Protein AF-A0A8S9RKY0-F1 (afdb_monomer)

Radius of gyration: 22.98 Å; Cα contacts (8 Å, |Δi|>4): 59; chains: 1; bounding box: 66×40×52 Å

Foldseek 3Di:
DDDPDPDVVVCVPDPDHDPVPDDDPVNDDDDPDDDPAAEAECQCVVVVNPVSVVVRVVSVVVRCVPPVDHHYDPPPDDPCPVVVVVVVVVVLVPDDPVSVCVPDADPVNPDPPPPPPPDDDD

pLDDT: mean 83.32, std 18.58, range [33.06, 98.31]

Structure (mmCIF, N/CA/C/O backbone):
data_AF-A0A8S9RKY0-F1
#
_entry.id   AF-A0A8S9RKY0-F1
#
loop_
_atom_site.group_PDB
_atom_site.id
_atom_site.type_symbol
_atom_site.label_atom_id
_atom_site.label_alt_id
_atom_site.label_comp_id
_atom_site.label_asym_id
_atom_site.label_entity_id
_atom_site.label_seq_id
_atom_site.pdbx_PDB_ins_code
_atom_site.Cartn_x
_atom_site.Cartn_y
_atom_site.Cartn_z
_atom_site.occupancy
_atom_site.B_iso_or_equiv
_atom_site.auth_seq_id
_atom_site.auth_comp_id
_atom_site.auth_asym_id
_atom_site.auth_atom_id
_atom_site.pdbx_PDB_model_num
ATOM 1 N N . MET A 1 1 ? -4.054 10.934 31.282 1.00 38.16 1 MET A N 1
ATOM 2 C CA . MET A 1 1 ? -5.317 10.442 30.690 1.00 38.16 1 MET A CA 1
ATOM 3 C C . MET A 1 1 ? -5.382 8.950 30.966 1.00 38.16 1 MET A C 1
ATOM 5 O O . MET A 1 1 ? -4.539 8.225 30.457 1.00 38.16 1 MET A O 1
ATOM 9 N N . ASN A 1 2 ? -6.265 8.522 31.873 1.00 36.62 2 ASN A N 1
ATOM 10 C CA . ASN A 1 2 ? -6.356 7.123 32.295 1.00 36.62 2 ASN A CA 1
ATOM 11 C C . ASN A 1 2 ? -7.142 6.303 31.266 1.00 36.62 2 ASN A C 1
ATOM 13 O O . ASN A 1 2 ? -8.142 6.752 30.719 1.00 36.62 2 ASN A O 1
ATOM 17 N N . SER A 1 3 ? -6.636 5.103 30.994 1.00 46.19 3 SER A N 1
ATOM 18 C CA . SER A 1 3 ? -6.949 4.253 29.840 1.00 46.19 3 SER A CA 1
ATOM 19 C C . SER A 1 3 ? -8.303 3.515 29.904 1.00 46.19 3 SER A C 1
ATOM 21 O O . SER A 1 3 ? -8.492 2.556 29.155 1.00 46.19 3 SER A O 1
ATOM 23 N N . SER A 1 4 ? -9.236 3.886 30.787 1.00 58.19 4 SER A N 1
ATOM 24 C CA . SER A 1 4 ? -10.397 3.039 31.114 1.00 58.19 4 SER A CA 1
ATOM 25 C C . SER A 1 4 ? -11.748 3.431 30.503 1.00 58.19 4 SER A C 1
ATOM 27 O O . SER A 1 4 ? -12.661 2.612 30.562 1.00 58.19 4 SER A O 1
ATOM 29 N N . ASP A 1 5 ? -11.917 4.597 29.871 1.00 56.88 5 ASP A N 1
ATOM 30 C CA . ASP A 1 5 ? -13.280 5.167 29.778 1.00 56.88 5 ASP A CA 1
ATOM 31 C C . ASP A 1 5 ? -13.870 5.308 28.361 1.00 56.88 5 ASP A C 1
ATOM 33 O O . ASP A 1 5 ? -14.932 5.906 28.192 1.00 56.88 5 ASP A O 1
ATOM 37 N N . VAL A 1 6 ? -13.261 4.727 27.317 1.00 61.19 6 VAL A N 1
ATOM 38 C CA . VAL A 1 6 ? -13.905 4.715 25.985 1.00 61.19 6 VAL A CA 1
ATOM 39 C C . VAL A 1 6 ? -14.944 3.593 25.913 1.00 61.19 6 VAL A C 1
ATOM 41 O O . VAL A 1 6 ? -14.667 2.434 25.575 1.00 61.19 6 VAL A O 1
ATOM 44 N N . ASN A 1 7 ? -16.183 3.940 26.250 1.00 69.38 7 ASN A N 1
ATOM 45 C CA . ASN A 1 7 ? -17.330 3.054 26.126 1.00 69.38 7 ASN A CA 1
ATOM 46 C C . ASN A 1 7 ? -17.887 3.083 24.690 1.00 69.38 7 ASN A C 1
ATOM 48 O O . ASN A 1 7 ? -18.778 3.858 24.358 1.00 69.38 7 ASN A O 1
ATOM 52 N N . PHE A 1 8 ? -17.365 2.197 23.839 1.00 66.69 8 PHE A N 1
ATOM 53 C CA . PHE A 1 8 ? -17.820 2.031 22.452 1.00 66.69 8 PHE A CA 1
ATOM 54 C C . PHE A 1 8 ? -19.326 1.763 22.312 1.00 66.69 8 PHE A C 1
ATOM 56 O O . PHE A 1 8 ? -19.922 2.211 21.337 1.00 66.69 8 PHE A O 1
ATOM 63 N N . SER A 1 9 ? -19.952 1.082 23.277 1.00 71.75 9 SER A N 1
ATOM 64 C CA . SER A 1 9 ? -21.397 0.827 23.249 1.00 71.75 9 SER A CA 1
ATOM 65 C C . SER A 1 9 ? -22.204 2.112 23.442 1.00 71.75 9 SER A C 1
ATOM 67 O O . SER A 1 9 ? -23.249 2.271 22.820 1.00 71.75 9 SER A O 1
ATOM 69 N N . LEU A 1 10 ? -21.706 3.048 24.262 1.00 71.88 10 LEU A N 1
ATOM 70 C CA . LEU A 1 10 ? -22.303 4.378 24.405 1.00 71.88 10 LEU A CA 1
ATOM 71 C C . LEU A 1 10 ? -22.094 5.238 23.158 1.00 71.88 10 LEU A C 1
ATOM 73 O O . LEU A 1 10 ? -22.986 6.008 22.826 1.00 71.88 10 LEU A O 1
ATOM 77 N N . LEU A 1 11 ? -20.955 5.104 22.467 1.00 69.81 11 LEU A N 1
ATOM 78 C CA . LEU A 1 11 ? -20.689 5.816 21.210 1.00 69.81 11 LEU A CA 1
ATOM 79 C C . LEU A 1 11 ? -21.602 5.338 20.072 1.00 69.81 11 LEU A C 1
ATOM 81 O O . LEU A 1 11 ? -22.099 6.157 19.310 1.00 69.81 11 LEU A O 1
ATOM 85 N N . GLN A 1 12 ? -21.861 4.029 19.978 1.00 70.88 12 GLN A N 1
ATOM 86 C CA . GLN A 1 12 ? -22.748 3.451 18.960 1.00 70.88 12 GLN A CA 1
ATOM 87 C C . GLN A 1 12 ? -24.223 3.841 19.135 1.00 70.88 12 GLN A C 1
ATOM 89 O O . GLN A 1 12 ? -24.976 3.791 18.167 1.00 70.88 12 GLN A O 1
ATOM 94 N N . SER A 1 13 ? -24.644 4.205 20.350 1.00 79.94 13 SER A N 1
ATOM 95 C CA . SER A 1 13 ? -26.024 4.602 20.646 1.00 79.94 13 SER A CA 1
ATOM 96 C C . SER A 1 13 ? -26.264 6.113 20.609 1.00 79.94 13 SER A C 1
ATOM 98 O O . SER A 1 13 ? -27.409 6.539 20.779 1.00 79.94 13 SER A O 1
ATOM 100 N N . GLN A 1 14 ? -25.226 6.932 20.398 1.00 79.44 14 GLN A N 1
ATOM 101 C CA . GLN A 1 14 ? -25.411 8.378 20.285 1.00 79.44 14 GLN A CA 1
ATOM 102 C C . GLN A 1 14 ? -26.174 8.727 18.995 1.00 79.44 14 GLN A C 1
ATOM 104 O O . GLN A 1 14 ? -25.847 8.202 17.931 1.00 79.44 14 GLN A O 1
ATOM 109 N N . PRO A 1 15 ? -27.153 9.651 19.052 1.00 87.12 15 PRO A N 1
ATOM 110 C CA . PRO A 1 15 ? -27.885 10.098 17.867 1.00 87.12 15 PRO A CA 1
ATOM 111 C C . PRO A 1 15 ? -27.054 11.025 16.966 1.00 87.12 15 PRO A C 1
ATOM 113 O O . PRO A 1 15 ? -27.390 11.198 15.800 1.00 87.12 15 PRO A O 1
ATOM 116 N N . ASN A 1 16 ? -25.987 11.622 17.507 1.00 88.69 16 ASN A N 1
ATOM 117 C CA . ASN A 1 16 ? -25.108 12.559 16.816 1.00 88.69 16 ASN A CA 1
ATOM 118 C C . ASN A 1 16 ? -23.652 12.102 16.933 1.00 88.69 16 ASN A C 1
ATOM 120 O O . ASN A 1 16 ? -23.255 11.510 17.938 1.00 88.69 16 ASN A O 1
ATOM 124 N N . ILE A 1 17 ? -22.853 12.428 15.920 1.00 85.25 17 ILE A N 1
ATOM 125 C CA . ILE A 1 17 ? -21.405 12.207 15.936 1.00 85.25 17 ILE A CA 1
ATOM 126 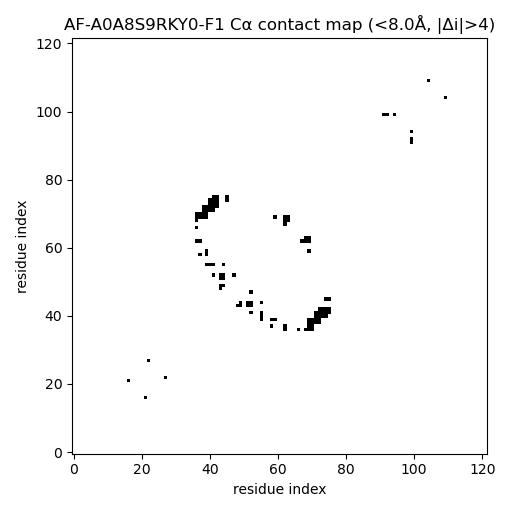C C . ILE A 1 17 ? -20.788 13.118 17.015 1.00 85.25 17 ILE A C 1
ATOM 128 O O . ILE A 1 17 ? -21.089 14.315 17.020 1.00 85.25 17 ILE A O 1
ATOM 132 N N . PRO A 1 18 ? -19.955 12.586 17.931 1.00 85.69 18 PRO A N 1
ATOM 133 C CA . PRO A 1 18 ? -19.315 13.403 18.955 1.00 85.69 18 PRO A CA 1
ATOM 134 C C . PRO A 1 18 ? -18.410 14.485 18.339 1.00 85.69 18 PRO A C 1
ATOM 136 O O . PRO A 1 18 ? -17.729 14.196 17.348 1.00 85.69 18 PRO A O 1
ATOM 139 N N . PRO A 1 19 ? -18.358 15.704 18.911 1.00 86.25 19 PRO A N 1
ATOM 140 C CA . PRO A 1 19 ? -17.561 16.806 18.368 1.00 86.25 19 PRO A CA 1
ATOM 141 C C . PRO A 1 19 ? -16.069 16.490 18.207 1.00 86.25 19 PRO A C 1
ATOM 143 O O . PRO A 1 19 ? -15.410 17.084 17.363 1.00 86.25 19 PRO A O 1
ATOM 146 N N . GLU A 1 20 ? -15.529 15.539 18.973 1.00 86.94 20 GLU A N 1
ATOM 147 C CA . GLU A 1 20 ? -14.133 15.097 18.889 1.00 86.94 20 GLU A CA 1
ATOM 148 C C . GLU A 1 20 ? -13.796 14.400 17.560 1.00 86.94 20 GLU A C 1
ATOM 150 O O . GLU A 1 20 ? -12.624 14.283 17.210 1.00 86.94 20 GLU A O 1
ATOM 155 N N . PHE A 1 21 ? -14.807 13.928 16.822 1.00 88.38 21 PHE A N 1
ATOM 156 C CA . PHE A 1 21 ? -14.651 13.345 15.487 1.00 88.38 21 PHE A CA 1
ATOM 157 C C . PHE A 1 21 ? -14.901 14.354 14.361 1.00 88.38 21 PHE A C 1
ATOM 159 O O . PHE A 1 21 ? -14.792 13.992 13.188 1.00 88.38 21 PHE A O 1
ATOM 166 N N . PHE A 1 22 ? -15.248 15.603 14.681 1.00 90.06 22 PHE A N 1
ATOM 167 C CA . PHE A 1 22 ? -15.341 16.650 13.673 1.00 90.06 22 PHE A CA 1
ATOM 168 C C . PHE A 1 22 ? -13.945 17.098 13.272 1.00 90.06 22 PHE A C 1
ATOM 170 O O . PHE A 1 22 ? -13.129 17.492 14.103 1.00 90.06 22 PHE A O 1
ATOM 177 N N . TRP A 1 23 ? -13.684 17.042 11.971 1.00 88.38 23 TRP A N 1
ATOM 178 C CA . TRP A 1 23 ? -12.463 17.593 11.413 1.00 88.38 23 TRP A CA 1
ATOM 179 C C . TRP A 1 23 ? -12.530 19.126 11.490 1.00 88.38 23 TRP A C 1
ATOM 181 O O . TRP A 1 23 ? -13.525 19.691 11.024 1.00 88.38 23 TRP A O 1
ATOM 191 N N . PRO A 1 24 ? -11.537 19.816 12.081 1.00 90.44 24 PRO A N 1
ATOM 192 C CA . PRO A 1 24 ? -11.563 21.270 12.189 1.00 90.44 24 PRO A CA 1
ATOM 193 C C . PRO A 1 24 ? -11.647 21.933 10.811 1.00 90.44 24 PRO A C 1
ATOM 195 O O . PRO A 1 24 ? -10.946 21.531 9.886 1.00 90.44 24 PRO A O 1
ATOM 198 N N . GLU A 1 25 ? -12.455 22.988 10.675 1.00 88.62 25 GLU A N 1
ATOM 199 C CA . GLU A 1 25 ? -12.609 23.701 9.395 1.00 88.62 25 GLU A CA 1
ATOM 200 C C . GLU A 1 25 ? -11.279 24.256 8.872 1.00 88.62 25 GLU A C 1
ATOM 202 O O . GLU A 1 25 ? -11.017 24.216 7.674 1.00 88.62 25 GLU A O 1
ATOM 207 N N . ASN A 1 26 ? -10.406 24.701 9.780 1.00 89.38 26 ASN A N 1
ATOM 208 C CA . ASN A 1 26 ? -9.070 25.196 9.441 1.00 89.38 26 ASN A CA 1
ATOM 209 C C . ASN A 1 26 ? -8.136 24.102 8.892 1.00 89.38 26 ASN A C 1
ATOM 211 O O . ASN A 1 26 ? -7.144 24.433 8.247 1.00 89.38 26 ASN A O 1
ATOM 215 N N . ASP A 1 27 ? -8.452 22.826 9.131 1.00 89.25 27 ASP A N 1
ATOM 216 C CA . ASP A 1 27 ? -7.693 21.673 8.640 1.00 89.25 27 ASP A CA 1
ATOM 217 C C . ASP A 1 27 ? -8.312 21.079 7.360 1.00 89.25 27 ASP A C 1
ATOM 219 O O . ASP A 1 27 ? -7.815 20.078 6.829 1.00 89.25 27 ASP A O 1
ATOM 223 N N . LEU A 1 28 ? -9.407 21.659 6.851 1.00 86.88 28 LEU A N 1
ATOM 224 C CA . LEU A 1 28 ? -9.993 21.263 5.575 1.00 86.88 28 LEU A CA 1
ATOM 225 C C . LEU A 1 28 ? -9.127 21.801 4.437 1.00 86.88 28 LEU A C 1
ATOM 227 O O . LEU A 1 28 ? -9.110 22.993 4.139 1.00 86.88 28 LEU A O 1
ATOM 231 N N . THR A 1 29 ? -8.430 20.893 3.764 1.00 84.19 29 THR A N 1
ATOM 232 C CA . THR A 1 29 ? -7.723 21.194 2.520 1.00 84.19 29 THR A CA 1
ATOM 233 C C . THR A 1 29 ? -8.611 20.776 1.346 1.00 84.19 29 THR A C 1
ATOM 235 O O . THR A 1 29 ? -8.921 19.589 1.209 1.00 84.19 29 THR A O 1
ATOM 238 N N . PRO A 1 30 ? -9.103 21.719 0.519 1.00 82.31 30 PRO A N 1
ATOM 239 C CA . PRO A 1 30 ? -9.881 21.356 -0.655 1.00 82.31 30 PRO A CA 1
ATOM 240 C C . PRO A 1 30 ? -9.001 20.559 -1.621 1.00 82.31 30 PRO A C 1
ATOM 242 O O . PRO A 1 30 ? -7.846 20.908 -1.860 1.00 82.31 30 PRO A O 1
ATOM 245 N N . SER A 1 31 ? -9.548 19.477 -2.173 1.00 82.69 31 SER A N 1
ATOM 246 C CA . SER A 1 31 ? -8.869 18.718 -3.222 1.00 82.69 31 SER A CA 1
ATOM 247 C C . SER A 1 31 ? -8.721 19.590 -4.471 1.00 82.69 31 SER A C 1
ATOM 249 O O . SER A 1 31 ? -9.690 20.197 -4.927 1.00 82.69 31 SER A O 1
ATOM 251 N N . GLU A 1 32 ? -7.519 19.616 -5.048 1.00 83.19 32 GLU A N 1
ATOM 252 C CA . GLU A 1 32 ? -7.236 20.296 -6.320 1.00 83.19 32 GLU A CA 1
ATOM 253 C C . GLU A 1 32 ? -7.619 19.447 -7.554 1.00 83.19 32 GLU A C 1
ATOM 255 O O . GLU A 1 32 ? -7.221 19.754 -8.677 1.00 83.19 32 GLU A O 1
ATOM 260 N N . GLY A 1 33 ? -8.411 18.386 -7.357 1.00 84.38 33 GLY A N 1
ATOM 261 C CA . GLY A 1 33 ? -8.840 17.446 -8.391 1.00 84.38 33 GLY A CA 1
ATOM 262 C C . GLY A 1 33 ? -8.217 16.056 -8.244 1.00 84.38 33 GLY A C 1
ATOM 263 O O . GLY A 1 33 ? -7.595 15.727 -7.230 1.00 84.38 33 GLY A O 1
ATOM 264 N N . ASP A 1 34 ? -8.409 15.227 -9.271 1.00 86.25 34 ASP A N 1
ATOM 265 C CA . ASP A 1 34 ? -7.928 13.846 -9.280 1.00 86.25 34 ASP A CA 1
ATOM 266 C C . ASP A 1 34 ? -6.406 13.782 -9.452 1.00 86.25 34 ASP A C 1
ATOM 268 O O . ASP A 1 34 ? -5.825 14.341 -10.388 1.00 86.25 34 ASP A O 1
ATOM 272 N N . LEU A 1 35 ? -5.751 13.033 -8.564 1.00 84.25 35 LEU A N 1
ATOM 273 C CA . LEU A 1 35 ? -4.327 12.752 -8.670 1.00 84.25 35 LEU A CA 1
ATOM 274 C C . LEU A 1 35 ? -4.106 11.581 -9.636 1.00 84.25 35 LEU A C 1
ATOM 276 O O . LEU A 1 35 ? -4.357 10.424 -9.300 1.00 84.25 35 LEU A O 1
ATOM 280 N N . ASN A 1 36 ? -3.599 11.878 -10.833 1.00 87.44 36 ASN A N 1
ATOM 281 C CA . ASN A 1 36 ? -3.213 10.863 -11.815 1.00 87.44 36 ASN A CA 1
ATOM 282 C C . ASN A 1 36 ? -1.941 10.132 -11.363 1.00 87.44 36 ASN A C 1
ATOM 284 O O . ASN A 1 36 ? -0.831 10.512 -11.736 1.00 87.44 36 ASN A O 1
ATOM 288 N N . LEU A 1 37 ? -2.100 9.098 -10.535 1.00 92.25 37 LEU A N 1
ATOM 289 C CA . LEU A 1 37 ? -0.980 8.305 -10.040 1.00 92.25 37 LEU A CA 1
ATOM 290 C C . LEU A 1 37 ? -0.454 7.343 -11.115 1.00 92.25 37 LEU A C 1
ATOM 292 O O . LEU A 1 37 ? -1.240 6.600 -11.709 1.00 92.25 37 LEU A O 1
ATOM 296 N N . PRO A 1 38 ? 0.869 7.295 -11.343 1.00 95.00 38 PRO A N 1
ATOM 297 C CA . PRO A 1 38 ? 1.453 6.357 -12.289 1.00 95.00 38 PRO A CA 1
ATOM 298 C C . PRO A 1 38 ? 1.283 4.915 -11.800 1.00 95.00 38 PRO A C 1
ATOM 300 O O . PRO A 1 38 ? 1.430 4.621 -10.611 1.00 95.00 38 PRO A O 1
ATOM 303 N N . ILE A 1 39 ? 0.996 4.014 -12.741 1.00 97.19 39 ILE A N 1
ATOM 304 C CA . ILE A 1 39 ? 0.939 2.567 -12.518 1.00 97.19 39 ILE A CA 1
ATOM 305 C C . ILE A 1 39 ? 2.225 1.956 -13.072 1.00 97.19 39 ILE A C 1
ATOM 307 O O . ILE A 1 39 ? 2.526 2.112 -14.254 1.00 97.19 39 ILE A O 1
ATOM 311 N N . ILE A 1 40 ? 2.977 1.259 -12.224 1.00 97.69 40 ILE A N 1
ATOM 312 C CA . ILE A 1 40 ? 4.270 0.667 -12.568 1.00 97.69 40 ILE A CA 1
ATOM 313 C C . ILE A 1 40 ? 4.126 -0.851 -12.661 1.00 97.69 40 ILE A C 1
ATOM 315 O O . ILE A 1 40 ? 3.713 -1.508 -11.704 1.00 97.69 40 ILE A O 1
ATOM 319 N N . ASP A 1 41 ? 4.473 -1.403 -13.822 1.00 97.25 41 ASP A N 1
ATOM 320 C CA . ASP A 1 41 ? 4.490 -2.843 -14.068 1.00 97.25 41 ASP A CA 1
ATOM 321 C C . ASP A 1 41 ? 5.852 -3.438 -13.693 1.00 97.25 41 ASP A C 1
ATOM 323 O O . ASP A 1 41 ? 6.889 -3.033 -14.218 1.00 97.25 41 ASP A O 1
ATOM 327 N N . MET A 1 42 ? 5.843 -4.408 -12.779 1.00 97.38 42 MET A N 1
ATOM 328 C CA . MET A 1 42 ? 7.051 -5.078 -12.288 1.00 97.38 42 MET A CA 1
ATOM 329 C C . MET A 1 42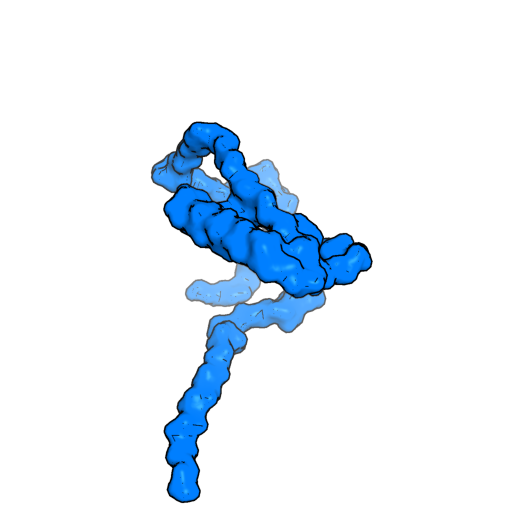 ? 7.334 -6.420 -12.977 1.00 97.38 42 MET A C 1
ATOM 331 O O . MET A 1 42 ? 8.321 -7.075 -12.645 1.00 97.38 42 MET A O 1
ATOM 335 N N . SER A 1 43 ? 6.511 -6.846 -13.940 1.00 96.94 43 SER A N 1
ATOM 336 C CA . SER A 1 43 ? 6.649 -8.147 -14.611 1.00 96.94 43 SER A CA 1
ATOM 337 C C . SER A 1 43 ? 8.018 -8.333 -15.271 1.00 96.94 43 SER A C 1
ATOM 339 O O . SER A 1 43 ? 8.672 -9.349 -15.043 1.00 96.94 43 SER A O 1
ATOM 341 N N . GLY A 1 44 ? 8.489 -7.348 -16.041 1.00 96.62 44 GLY A N 1
ATOM 342 C CA . GLY A 1 44 ? 9.794 -7.413 -16.704 1.00 96.62 44 GLY A CA 1
ATOM 343 C C . GLY A 1 44 ? 10.961 -7.487 -15.717 1.00 96.62 44 GLY A C 1
ATOM 344 O O . GLY A 1 44 ? 11.859 -8.309 -15.890 1.00 96.62 44 GLY A O 1
ATOM 345 N N . PHE A 1 45 ? 10.889 -6.722 -14.623 1.00 96.94 45 PHE A N 1
ATOM 346 C CA . PHE A 1 45 ? 11.856 -6.808 -13.526 1.00 96.94 45 PHE A CA 1
ATOM 347 C C . PHE A 1 45 ? 11.897 -8.209 -12.901 1.00 96.94 45 PHE A C 1
ATOM 349 O O . PHE A 1 45 ? 12.968 -8.792 -12.750 1.00 96.94 45 PHE A O 1
ATOM 356 N N . LEU A 1 46 ? 10.734 -8.786 -12.585 1.00 96.56 46 LEU A N 1
ATOM 357 C CA . LEU A 1 46 ? 10.647 -10.120 -11.981 1.00 96.56 46 LEU A CA 1
ATOM 358 C C . LEU A 1 46 ? 11.121 -11.241 -12.915 1.00 96.56 46 LEU A C 1
ATOM 360 O O . LEU A 1 46 ? 11.551 -12.289 -12.436 1.00 96.56 46 LEU A O 1
ATOM 364 N N . ASN A 1 47 ? 11.068 -11.017 -14.227 1.00 96.94 47 ASN A N 1
ATOM 365 C CA . ASN A 1 47 ? 11.569 -11.946 -15.237 1.00 96.94 47 ASN A CA 1
ATOM 366 C C . ASN A 1 47 ? 13.069 -11.766 -15.540 1.00 96.94 47 ASN A C 1
ATOM 368 O O . ASN A 1 47 ? 13.612 -12.518 -16.347 1.00 96.94 47 ASN A O 1
ATOM 372 N N . GLY A 1 48 ? 13.744 -10.799 -14.906 1.00 96.62 48 GLY A N 1
ATOM 373 C CA . GLY A 1 48 ? 15.167 -10.530 -15.121 1.00 96.62 48 GLY A CA 1
ATOM 374 C C . GLY A 1 48 ? 15.482 -9.806 -16.433 1.00 96.62 48 GLY A C 1
ATOM 375 O O . GLY A 1 48 ? 16.610 -9.893 -16.916 1.00 96.62 48 GLY A O 1
ATOM 376 N N . ASP A 1 49 ? 14.512 -9.105 -17.028 1.00 98.31 49 ASP A N 1
ATOM 377 C CA . ASP A 1 49 ? 14.753 -8.255 -18.195 1.00 98.31 49 ASP A CA 1
ATOM 378 C C . ASP A 1 49 ? 15.404 -6.937 -17.745 1.00 98.31 49 ASP A C 1
ATOM 380 O O . ASP A 1 49 ? 14.794 -6.120 -17.050 1.00 98.31 49 ASP A O 1
ATOM 384 N N . GLU A 1 50 ? 16.657 -6.726 -18.144 1.00 98.12 50 GLU A N 1
ATOM 385 C CA . GLU A 1 50 ? 17.443 -5.542 -17.784 1.00 98.12 50 GLU A CA 1
ATOM 386 C C . GLU A 1 50 ? 16.821 -4.237 -18.315 1.00 98.12 50 GLU A C 1
ATOM 388 O O . GLU A 1 50 ? 16.786 -3.224 -17.616 1.00 98.12 50 GLU A O 1
ATOM 393 N N . ALA A 1 51 ? 16.275 -4.246 -19.533 1.00 98.12 51 ALA A N 1
ATOM 394 C CA . ALA A 1 51 ? 15.700 -3.053 -20.148 1.00 98.12 51 ALA A CA 1
ATOM 395 C C . ALA A 1 51 ? 14.352 -2.677 -19.517 1.00 98.12 51 ALA A C 1
ATOM 397 O O . ALA A 1 51 ? 14.046 -1.491 -19.358 1.00 98.12 51 ALA A O 1
ATOM 398 N N . GLU A 1 52 ? 13.528 -3.662 -19.161 1.00 97.75 52 GLU A N 1
ATOM 399 C CA . GLU A 1 52 ? 12.305 -3.419 -18.386 1.00 97.75 52 GLU A CA 1
ATOM 400 C C . GLU A 1 52 ? 12.623 -3.014 -16.940 1.00 97.75 52 GLU A C 1
ATOM 402 O O . GLU A 1 52 ? 11.979 -2.120 -16.396 1.00 97.75 52 GLU A O 1
ATOM 407 N N . THR A 1 53 ? 13.669 -3.585 -16.335 1.00 98.06 53 THR A N 1
ATOM 408 C CA . THR A 1 53 ? 14.139 -3.199 -14.995 1.00 98.06 53 THR A CA 1
ATOM 409 C C . THR A 1 53 ? 14.528 -1.724 -14.946 1.00 98.06 53 THR A C 1
ATOM 411 O O . THR A 1 53 ? 14.072 -0.985 -14.071 1.00 98.06 53 THR A O 1
ATOM 414 N N . GLN A 1 54 ? 15.321 -1.259 -15.914 1.00 98.19 54 GLN A N 1
ATOM 415 C CA . GLN A 1 54 ? 15.714 0.148 -16.004 1.00 98.19 54 GLN A CA 1
ATOM 416 C C . GLN A 1 54 ? 14.511 1.071 -16.230 1.00 98.19 54 GLN A C 1
ATOM 418 O O . GLN A 1 54 ? 14.446 2.156 -15.643 1.00 98.19 54 GLN A O 1
ATOM 423 N N . ARG A 1 55 ? 13.529 0.642 -17.035 1.00 97.75 55 ARG A N 1
ATOM 424 C CA . ARG A 1 55 ? 12.278 1.387 -17.238 1.00 97.75 55 ARG A CA 1
ATOM 425 C C . ARG A 1 55 ? 11.459 1.497 -15.956 1.00 97.75 55 ARG A C 1
ATOM 427 O O . ARG A 1 55 ? 11.074 2.609 -15.597 1.00 97.75 55 ARG A O 1
ATOM 434 N N . ALA A 1 56 ? 11.249 0.391 -15.244 1.00 97.56 56 ALA A N 1
ATOM 435 C CA . ALA A 1 56 ? 10.531 0.384 -13.974 1.00 97.56 56 ALA A CA 1
ATOM 436 C C . ALA A 1 56 ? 11.235 1.266 -12.929 1.00 97.56 56 ALA A C 1
ATOM 438 O O . ALA A 1 56 ? 10.597 2.111 -12.305 1.00 97.56 56 ALA A O 1
ATOM 439 N N . ALA A 1 57 ? 12.562 1.158 -12.797 1.00 97.94 57 ALA A N 1
ATOM 440 C CA . ALA A 1 57 ? 13.343 1.979 -11.871 1.00 97.94 57 ALA A CA 1
ATOM 441 C C . ALA A 1 57 ? 13.238 3.483 -12.182 1.00 97.94 57 ALA A C 1
ATOM 443 O O . ALA A 1 57 ? 13.085 4.304 -11.273 1.00 97.94 57 ALA A O 1
ATOM 444 N N . LYS A 1 58 ? 13.279 3.856 -13.468 1.00 98.12 58 LYS A N 1
ATOM 445 C CA . LYS A 1 58 ? 13.089 5.244 -13.899 1.00 98.12 58 LYS A CA 1
ATOM 446 C C . LYS A 1 58 ? 11.681 5.748 -13.564 1.00 98.12 58 LYS A C 1
ATOM 448 O O . LYS A 1 58 ? 11.563 6.831 -12.996 1.00 98.12 58 LYS A O 1
ATOM 453 N N . ALA A 1 59 ? 10.648 4.955 -13.849 1.00 97.00 59 ALA A N 1
ATOM 454 C CA . ALA A 1 59 ? 9.263 5.303 -13.536 1.00 97.00 59 ALA A CA 1
ATOM 455 C C . ALA A 1 59 ? 9.037 5.473 -12.024 1.00 97.00 59 ALA A C 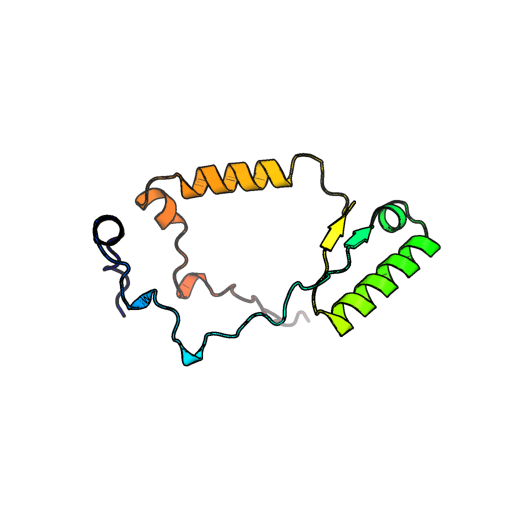1
ATOM 457 O O . ALA A 1 59 ? 8.404 6.440 -11.606 1.00 97.00 59 ALA A O 1
ATOM 458 N N . VAL A 1 60 ? 9.618 4.595 -11.194 1.00 97.75 60 VAL A N 1
ATOM 459 C CA . VAL A 1 60 ? 9.572 4.712 -9.724 1.00 97.75 60 VAL A CA 1
ATOM 460 C C . VAL A 1 60 ? 10.202 6.028 -9.281 1.00 97.75 60 VAL A C 1
ATOM 462 O O . VAL A 1 60 ? 9.612 6.764 -8.492 1.00 97.75 60 VAL A O 1
ATOM 465 N N . ARG A 1 61 ? 11.391 6.354 -9.804 1.00 98.00 61 ARG A N 1
ATOM 466 C CA . ARG A 1 61 ? 12.078 7.607 -9.472 1.00 98.00 61 ARG A CA 1
ATOM 467 C C . ARG A 1 61 ? 11.225 8.820 -9.827 1.00 98.00 61 ARG A C 1
ATOM 469 O O . ARG A 1 61 ? 11.094 9.718 -9.003 1.00 98.00 61 ARG A O 1
ATOM 476 N N . GLU A 1 62 ? 10.674 8.856 -11.035 1.00 96.94 62 GLU A N 1
ATOM 477 C CA . GLU A 1 62 ? 9.832 9.962 -11.494 1.00 96.94 62 GLU A CA 1
ATOM 478 C C . GLU A 1 62 ? 8.593 10.109 -10.610 1.00 96.94 62 GLU A C 1
ATOM 480 O O . GLU A 1 62 ? 8.362 11.195 -10.087 1.00 96.94 62 GLU A O 1
ATOM 485 N N . ALA A 1 63 ? 7.881 9.015 -10.335 1.00 96.69 63 ALA A N 1
ATOM 486 C CA . ALA A 1 63 ? 6.693 9.032 -9.491 1.00 96.69 63 ALA A CA 1
ATOM 487 C C . ALA A 1 63 ? 6.967 9.519 -8.061 1.00 96.69 63 ALA A C 1
ATOM 489 O O . ALA A 1 63 ? 6.209 10.321 -7.515 1.00 96.69 63 ALA A O 1
ATOM 490 N N . CYS A 1 64 ? 8.076 9.080 -7.458 1.00 96.56 64 CYS A N 1
ATOM 491 C CA . CYS A 1 64 ? 8.506 9.567 -6.149 1.00 96.56 64 CYS A CA 1
ATOM 492 C C . CYS A 1 64 ? 8.834 11.065 -6.165 1.00 96.56 64 CYS A C 1
ATOM 494 O O . CYS A 1 64 ? 8.561 11.754 -5.188 1.00 96.56 64 CYS A O 1
ATOM 496 N N . MET A 1 65 ? 9.424 11.574 -7.251 1.00 96.50 65 MET A N 1
ATOM 497 C CA . MET A 1 65 ? 9.792 12.988 -7.361 1.00 96.50 65 MET A CA 1
ATOM 498 C C . MET A 1 65 ? 8.600 13.903 -7.655 1.00 96.50 65 MET A C 1
ATOM 500 O O . MET A 1 65 ? 8.631 15.061 -7.248 1.00 96.50 65 MET A O 1
ATOM 504 N N . THR A 1 66 ? 7.581 13.419 -8.368 1.00 92.81 66 THR A N 1
ATOM 505 C CA . THR A 1 66 ? 6.424 14.231 -8.774 1.00 92.81 66 THR A CA 1
ATOM 506 C C . THR A 1 66 ? 5.240 14.096 -7.823 1.00 92.81 66 THR A C 1
ATOM 508 O O . THR A 1 66 ? 4.647 15.104 -7.453 1.00 92.81 66 THR A O 1
ATOM 511 N N . HIS A 1 67 ? 4.893 12.871 -7.420 1.00 91.00 67 HIS A N 1
ATOM 512 C CA . HIS A 1 67 ? 3.704 12.574 -6.610 1.00 91.00 67 HIS A CA 1
ATOM 513 C C . HIS A 1 67 ? 4.042 12.121 -5.186 1.00 91.00 67 HIS A C 1
ATOM 515 O O . HIS A 1 67 ? 3.190 12.182 -4.306 1.00 91.00 67 HIS A O 1
ATOM 521 N N . GLY A 1 68 ? 5.253 11.598 -4.962 1.00 93.75 68 GLY A N 1
ATOM 522 C CA . GLY A 1 68 ? 5.630 10.930 -3.712 1.00 93.75 68 GLY A CA 1
ATOM 523 C C . GLY A 1 68 ? 5.020 9.533 -3.540 1.00 93.75 68 GLY A C 1
ATOM 524 O O . GLY A 1 68 ? 5.275 8.878 -2.533 1.00 93.75 68 GLY A O 1
ATOM 525 N N . THR A 1 69 ? 4.224 9.063 -4.508 1.00 95.38 69 THR A N 1
ATOM 526 C CA . THR A 1 69 ? 3.545 7.761 -4.474 1.00 95.38 69 THR A CA 1
ATOM 527 C C . THR A 1 69 ? 3.196 7.266 -5.882 1.00 95.38 69 THR A C 1
ATOM 529 O O . THR A 1 69 ? 3.226 8.028 -6.849 1.00 95.38 69 THR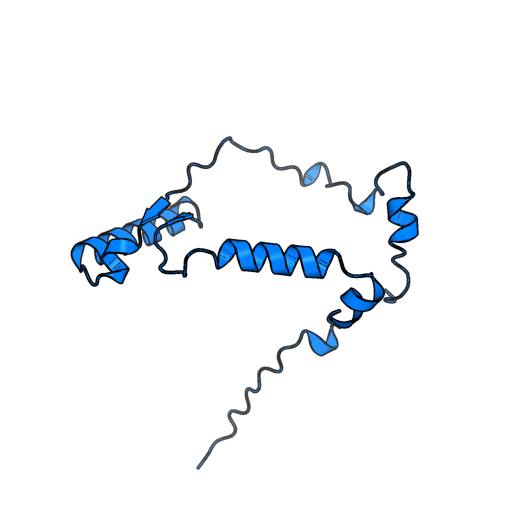 A O 1
ATOM 532 N N . PHE A 1 70 ? 2.896 5.974 -6.003 1.00 97.00 70 PHE A N 1
ATOM 533 C CA . PHE A 1 70 ? 2.533 5.291 -7.246 1.00 97.00 70 PHE A CA 1
ATOM 534 C C . PHE A 1 70 ? 1.783 3.991 -6.953 1.00 97.00 70 PHE A C 1
ATOM 536 O O . PHE A 1 70 ? 1.814 3.469 -5.838 1.00 97.00 70 PHE A O 1
ATOM 543 N N . LEU A 1 71 ? 1.128 3.452 -7.977 1.00 96.81 71 LEU A N 1
ATOM 544 C CA . LEU A 1 71 ? 0.504 2.134 -7.942 1.00 96.81 71 LEU A CA 1
ATOM 545 C C . LEU A 1 71 ? 1.427 1.109 -8.603 1.00 96.81 71 LEU A C 1
ATOM 547 O O . LEU A 1 71 ? 2.177 1.434 -9.521 1.00 96.81 71 LEU A O 1
ATOM 551 N N . VAL A 1 72 ? 1.361 -0.143 -8.154 1.00 96.38 72 VAL A N 1
ATOM 552 C CA . VAL A 1 72 ? 2.179 -1.235 -8.695 1.00 96.38 72 VAL A CA 1
ATOM 553 C C . VAL A 1 72 ? 1.285 -2.381 -9.139 1.00 96.38 72 VAL A C 1
ATOM 555 O O . VAL A 1 72 ? 0.404 -2.805 -8.392 1.00 96.38 72 VAL A O 1
ATOM 558 N N . ILE A 1 73 ? 1.554 -2.919 -10.326 1.00 96.38 73 ILE A N 1
ATOM 559 C CA . ILE A 1 73 ? 0.947 -4.151 -10.840 1.00 96.38 73 ILE A CA 1
ATOM 560 C C . ILE A 1 73 ? 2.026 -5.198 -11.111 1.00 96.3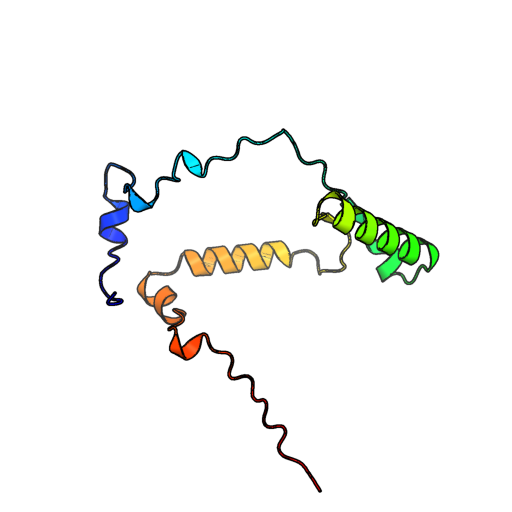8 73 ILE A C 1
ATOM 562 O O . ILE A 1 73 ? 3.211 -4.881 -11.222 1.00 96.38 73 ILE A O 1
ATOM 566 N N . ASN A 1 74 ? 1.615 -6.466 -11.189 1.00 95.94 74 ASN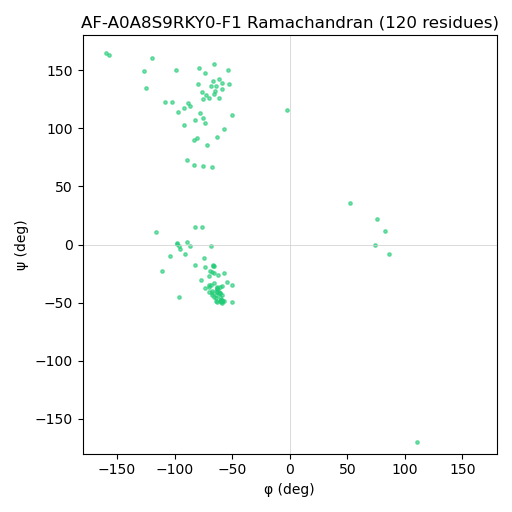 A N 1
ATOM 567 C CA . ASN A 1 74 ? 2.523 -7.598 -11.389 1.00 95.94 74 ASN A CA 1
ATOM 568 C C . ASN A 1 74 ? 3.686 -7.621 -10.377 1.00 95.94 74 ASN A C 1
ATOM 570 O O . ASN A 1 74 ? 4.789 -8.035 -10.701 1.00 95.94 74 ASN A O 1
ATOM 574 N N . HIS A 1 75 ? 3.437 -7.210 -9.128 1.00 94.12 75 HIS A N 1
ATOM 575 C CA . HIS A 1 75 ? 4.427 -7.151 -8.037 1.00 94.12 75 HIS A CA 1
ATOM 576 C C . HIS A 1 75 ? 4.908 -8.533 -7.543 1.00 94.12 75 HIS A C 1
ATOM 578 O O . HIS A 1 75 ? 5.712 -8.613 -6.620 1.00 94.12 75 HIS A O 1
ATOM 584 N N . GLY A 1 76 ? 4.394 -9.635 -8.105 1.00 93.38 76 GLY A N 1
ATOM 585 C CA . GLY A 1 76 ? 4.838 -10.997 -7.783 1.00 93.38 76 GLY A CA 1
ATOM 586 C C . GLY A 1 76 ? 4.216 -11.619 -6.528 1.00 93.38 76 GLY A C 1
ATOM 587 O O . GLY A 1 76 ? 4.667 -12.676 -6.085 1.00 93.38 76 GLY A O 1
ATOM 588 N N . PHE A 1 77 ? 3.165 -11.018 -5.950 1.00 91.44 77 PHE A N 1
ATOM 589 C CA . PHE A 1 77 ? 2.432 -11.703 -4.880 1.00 91.44 77 PHE A CA 1
ATOM 590 C C . PHE A 1 77 ? 1.594 -12.826 -5.475 1.00 91.44 77 PHE A C 1
ATOM 592 O O . PHE A 1 77 ? 1.081 -12.728 -6.590 1.00 91.44 77 PHE A O 1
ATOM 599 N N . LYS A 1 78 ? 1.431 -13.898 -4.698 1.00 92.38 78 LYS A N 1
ATOM 600 C CA . LYS A 1 78 ? 0.528 -14.986 -5.064 1.00 92.38 78 LYS A CA 1
ATOM 601 C C . LYS A 1 78 ? -0.887 -14.431 -5.221 1.00 92.38 78 LYS A C 1
ATOM 603 O O . LYS A 1 78 ? -1.362 -13.702 -4.350 1.00 92.38 78 LYS A O 1
ATOM 608 N N . SER A 1 79 ? -1.558 -14.826 -6.300 1.00 88.31 79 SER A N 1
ATOM 609 C CA . SER A 1 79 ? -2.984 -14.546 -6.484 1.00 88.31 79 SER A CA 1
ATOM 610 C C . SER A 1 79 ? -3.778 -15.026 -5.261 1.00 88.31 79 SER A C 1
ATOM 612 O O . SER A 1 79 ? -3.476 -16.084 -4.694 1.00 88.31 79 SER A O 1
ATOM 614 N N . GLY A 1 80 ? -4.746 -14.229 -4.806 1.00 91.75 80 GLY A N 1
ATOM 615 C CA . GLY A 1 80 ? -5.537 -14.527 -3.614 1.00 91.75 80 GLY A CA 1
ATOM 616 C C . GLY A 1 80 ? -4.918 -14.055 -2.292 1.00 91.75 80 GLY A C 1
ATOM 617 O O . GLY A 1 80 ? -5.557 -14.199 -1.252 1.00 91.75 80 GLY A O 1
ATOM 618 N N . LEU A 1 81 ? -3.668 -13.564 -2.262 1.00 94.38 81 LEU A N 1
ATOM 619 C CA . LEU A 1 81 ? -3.032 -13.139 -1.005 1.00 94.38 81 LEU A CA 1
ATOM 620 C C . LEU A 1 81 ? -3.660 -11.858 -0.440 1.00 94.38 81 LEU A C 1
ATOM 622 O O . LEU A 1 81 ? -3.854 -11.761 0.773 1.00 94.38 81 LEU A O 1
ATOM 626 N N . ALA A 1 82 ? -3.967 -10.889 -1.302 1.00 91.88 82 ALA A N 1
ATOM 627 C CA . ALA A 1 82 ? -4.598 -9.638 -0.892 1.00 91.88 82 ALA A CA 1
ATOM 628 C C . ALA A 1 82 ? -6.012 -9.901 -0.356 1.00 91.88 82 ALA A C 1
ATOM 630 O O . ALA A 1 82 ? -6.354 -9.452 0.733 1.00 91.88 82 ALA A O 1
ATOM 631 N N . GLU A 1 83 ? -6.778 -10.724 -1.067 1.00 95.50 83 GLU A N 1
ATOM 632 C CA . GLU A 1 83 ? -8.126 -11.155 -0.708 1.00 95.50 83 GLU A CA 1
ATOM 633 C C . GLU A 1 83 ? -8.122 -11.872 0.644 1.00 95.50 83 GLU A C 1
ATOM 635 O O . GLU A 1 83 ? -8.821 -11.455 1.558 1.00 95.50 83 GLU A O 1
ATOM 640 N N . LYS A 1 84 ? -7.230 -12.853 0.842 1.00 97.12 84 LYS A N 1
ATOM 641 C CA . LYS A 1 84 ? -7.084 -13.538 2.138 1.00 97.12 84 LYS A CA 1
ATOM 642 C C . LYS A 1 84 ? -6.699 -12.591 3.272 1.00 97.12 84 LYS A C 1
ATOM 644 O O . LYS A 1 84 ? -7.118 -12.790 4.407 1.00 97.12 84 LYS A O 1
ATOM 649 N N . THR A 1 85 ? -5.870 -11.587 2.992 1.00 96.56 85 THR A N 1
ATOM 650 C CA . THR A 1 85 ? -5.471 -10.590 3.995 1.00 96.56 85 THR A CA 1
ATOM 651 C C . THR A 1 85 ? -6.667 -9.730 4.398 1.00 96.56 85 THR A C 1
ATOM 653 O O . THR A 1 85 ? -6.867 -9.481 5.588 1.00 96.56 85 THR A O 1
ATOM 656 N N . LEU A 1 86 ? -7.490 -9.324 3.427 1.00 96.94 86 LEU A N 1
ATOM 657 C CA . LEU A 1 86 ? -8.744 -8.617 3.675 1.00 96.94 86 LEU A CA 1
ATOM 658 C C . LEU A 1 86 ? -9.733 -9.497 4.448 1.00 96.94 86 LEU A C 1
ATOM 660 O O . LEU A 1 86 ? -10.274 -9.030 5.445 1.00 96.94 86 LEU A O 1
ATOM 664 N N . ASP A 1 87 ? -9.876 -10.774 4.087 1.00 98.06 87 ASP A N 1
ATOM 665 C CA . ASP A 1 87 ? -10.732 -11.728 4.803 1.00 98.06 87 ASP A CA 1
ATOM 666 C C . ASP A 1 87 ? -10.309 -11.865 6.271 1.00 98.06 87 ASP A C 1
ATOM 668 O O . ASP A 1 87 ? -11.134 -11.767 7.179 1.00 98.06 87 ASP A O 1
ATOM 672 N N . ILE A 1 88 ? -9.009 -12.038 6.533 1.00 97.38 88 ILE A N 1
ATOM 673 C CA . ILE A 1 88 ? -8.471 -12.131 7.898 1.00 97.38 88 ILE A CA 1
ATOM 674 C C . ILE A 1 88 ? -8.686 -10.820 8.664 1.00 97.38 88 ILE A C 1
ATOM 676 O O . ILE A 1 88 ? -9.045 -10.857 9.842 1.00 97.38 88 ILE A O 1
ATOM 680 N N . SER A 1 89 ? -8.501 -9.668 8.014 1.00 97.00 89 SER A N 1
ATOM 681 C CA . SER A 1 89 ? -8.786 -8.360 8.610 1.00 97.00 89 SER A CA 1
ATOM 682 C C . SER A 1 89 ? -10.259 -8.258 9.017 1.00 97.00 89 SER A C 1
ATOM 684 O O . SER A 1 89 ? -10.566 -7.955 10.172 1.00 97.00 89 SER A O 1
ATOM 686 N N . SER A 1 90 ? -11.178 -8.605 8.115 1.00 97.25 90 SER A N 1
ATOM 687 C CA . SER A 1 90 ? -12.617 -8.628 8.385 1.00 97.25 90 SER A CA 1
ATOM 688 C C . SER A 1 90 ? -12.974 -9.576 9.530 1.00 97.25 90 SER A C 1
ATOM 690 O O . SER A 1 90 ? -13.738 -9.192 10.417 1.00 97.25 90 SER A O 1
ATOM 692 N N . LEU A 1 91 ? -12.380 -10.774 9.567 1.00 97.25 91 LEU A N 1
ATOM 693 C CA . LEU A 1 91 ? -12.557 -11.726 10.665 1.00 97.25 91 LEU A CA 1
ATOM 694 C C . LEU A 1 91 ? -12.096 -11.130 12.000 1.00 97.25 91 LEU A C 1
ATOM 696 O O . LEU A 1 91 ? -12.838 -11.188 12.978 1.00 97.25 91 LEU A O 1
ATOM 700 N N . PHE A 1 92 ? -10.910 -10.515 12.043 1.00 96.12 92 PHE A N 1
ATOM 701 C CA . PHE A 1 92 ? -10.374 -9.900 13.257 1.00 96.12 92 PHE A CA 1
ATOM 702 C C . PHE A 1 92 ? -11.248 -8.743 13.755 1.00 96.12 92 PHE A C 1
ATOM 704 O O . PHE A 1 92 ? -11.608 -8.701 14.932 1.00 96.12 92 PHE A O 1
ATOM 711 N N . PHE A 1 93 ? -11.626 -7.806 12.881 1.00 93.94 93 PHE A N 1
ATOM 712 C CA . PHE A 1 93 ? -12.439 -6.655 13.284 1.00 93.94 93 PHE A CA 1
ATOM 713 C C . PHE A 1 93 ? -13.881 -7.040 13.653 1.00 93.94 93 PHE A C 1
ATOM 715 O O . PHE A 1 93 ? -14.498 -6.333 14.461 1.00 93.94 93 PHE A O 1
ATOM 722 N N . GLY A 1 94 ? -14.365 -8.182 13.150 1.00 93.38 94 GLY A N 1
ATOM 723 C CA . GLY A 1 94 ? -15.627 -8.815 13.534 1.00 93.38 94 GLY A CA 1
ATOM 724 C C . GLY A 1 94 ? -15.623 -9.521 14.898 1.00 93.38 94 GLY A C 1
ATOM 725 O O . GLY A 1 94 ? -16.694 -9.859 15.398 1.00 93.38 94 GLY A O 1
ATOM 726 N N . LEU A 1 95 ? -14.462 -9.726 15.536 1.00 93.12 95 LEU A N 1
ATOM 727 C CA . LEU A 1 95 ? -14.390 -10.322 16.875 1.00 93.12 95 LEU A CA 1
ATOM 728 C C . LEU A 1 95 ? -15.029 -9.423 17.955 1.00 93.12 95 LEU A C 1
ATOM 730 O O . LEU A 1 95 ? -15.043 -8.189 17.817 1.00 93.12 95 LEU A O 1
ATOM 734 N N . PRO A 1 96 ? -15.483 -10.012 19.083 1.00 92.56 96 PRO A N 1
ATOM 735 C CA . PRO A 1 96 ? -15.909 -9.253 20.255 1.00 92.56 96 PRO A CA 1
ATOM 736 C C . PRO A 1 96 ? -14.834 -8.271 20.735 1.00 92.56 96 PRO A C 1
ATOM 738 O O . PRO A 1 96 ? -13.633 -8.515 20.604 1.00 92.56 96 PRO A O 1
ATOM 741 N N . LYS A 1 97 ? -15.268 -7.156 21.334 1.00 86.25 97 LYS A N 1
ATOM 742 C CA . LYS A 1 97 ? -14.379 -6.098 21.845 1.00 86.25 97 LYS A CA 1
ATOM 743 C C . LYS A 1 97 ? -13.262 -6.657 22.730 1.00 86.25 97 LYS A C 1
ATOM 745 O O . LYS A 1 97 ? -12.101 -6.329 22.505 1.00 86.25 97 LYS A O 1
ATOM 750 N N . ASP A 1 98 ? -13.612 -7.499 23.696 1.00 89.62 98 ASP A N 1
ATOM 751 C CA . ASP A 1 98 ? -12.661 -8.006 24.690 1.00 89.62 98 ASP A CA 1
ATOM 752 C C . ASP A 1 98 ? -11.586 -8.893 24.053 1.00 89.62 98 ASP A C 1
ATOM 754 O O . ASP A 1 98 ? -10.427 -8.844 24.457 1.00 89.62 98 ASP A O 1
ATOM 758 N N . GLU A 1 99 ? -11.934 -9.627 22.992 1.00 92.44 99 GLU A N 1
ATOM 759 C CA . GLU A 1 99 ? -10.970 -10.392 22.197 1.00 92.44 99 GLU A CA 1
ATOM 760 C C . GLU A 1 99 ? -10.016 -9.467 21.432 1.00 92.44 99 GLU A C 1
ATOM 762 O O . GLU A 1 99 ? -8.802 -9.670 21.466 1.00 92.44 99 GLU A O 1
ATOM 767 N N . LYS A 1 100 ? -10.528 -8.393 20.814 1.00 91.25 100 LYS A N 1
ATOM 768 C CA . LYS A 1 100 ? -9.690 -7.398 20.118 1.00 91.25 100 LYS A CA 1
ATOM 769 C C . LYS A 1 100 ? -8.744 -6.666 21.071 1.00 91.25 100 LYS A C 1
ATOM 771 O O . LYS A 1 100 ? -7.595 -6.402 20.717 1.00 91.25 100 LYS A O 1
ATOM 776 N N . LEU A 1 101 ? -9.193 -6.370 22.292 1.00 89.44 101 LEU A N 1
ATOM 777 C CA . LEU A 1 101 ? -8.391 -5.675 23.302 1.00 89.44 101 LEU A CA 1
ATOM 778 C C . LEU A 1 101 ? -7.196 -6.493 23.804 1.00 89.44 101 LEU A C 1
ATOM 780 O O . LEU A 1 101 ? -6.236 -5.904 24.296 1.00 89.44 101 LEU A O 1
ATOM 784 N N . LYS A 1 102 ? -7.172 -7.817 23.605 1.00 90.38 102 LYS A N 1
ATOM 785 C CA . LYS A 1 102 ? -5.973 -8.630 23.880 1.00 90.38 102 LYS A CA 1
ATOM 786 C C . LYS A 1 102 ? -4.775 -8.223 23.012 1.00 90.38 102 LYS A C 1
ATOM 788 O O . LYS A 1 102 ? -3.635 -8.405 23.433 1.00 90.38 102 LYS A O 1
ATOM 793 N N . ALA A 1 103 ? -5.020 -7.645 21.832 1.00 89.94 103 ALA A N 1
ATOM 794 C CA . ALA A 1 103 ? -3.990 -7.114 20.938 1.00 89.94 103 ALA A CA 1
ATOM 795 C C . ALA A 1 103 ? -3.644 -5.632 21.203 1.00 89.94 103 ALA A C 1
ATOM 797 O O . ALA A 1 103 ? -2.826 -5.057 20.481 1.00 89.94 103 ALA A O 1
ATOM 798 N N . TYR A 1 104 ? -4.251 -4.996 22.214 1.00 86.25 104 TYR A N 1
ATOM 799 C CA . TYR A 1 104 ? -4.001 -3.593 22.540 1.00 86.25 104 TYR A CA 1
ATOM 800 C C . TYR A 1 104 ? -2.530 -3.368 22.918 1.00 86.25 104 TYR A C 1
ATOM 802 O O . TYR A 1 104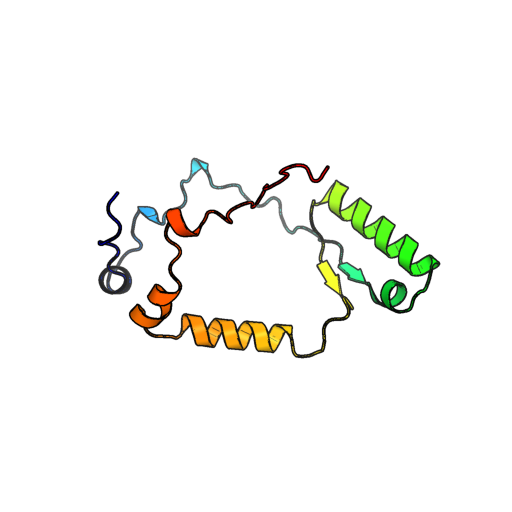 ? -1.980 -4.027 23.806 1.00 86.25 104 TYR A O 1
ATOM 810 N N . ARG A 1 105 ? -1.878 -2.421 22.236 1.00 84.38 105 ARG A N 1
ATOM 811 C CA . ARG A 1 105 ? -0.497 -2.026 22.532 1.00 84.38 105 ARG A CA 1
ATOM 812 C C . ARG A 1 105 ? -0.505 -0.961 23.621 1.00 84.38 105 ARG A C 1
ATOM 814 O O . ARG A 1 105 ? -1.053 0.119 23.426 1.00 84.38 105 ARG A O 1
ATOM 821 N N . THR A 1 106 ? 0.124 -1.256 24.756 1.00 79.62 106 THR A N 1
ATOM 822 C CA . THR A 1 106 ? 0.422 -0.238 25.768 1.00 79.62 106 THR A CA 1
ATOM 823 C C . THR A 1 106 ? 1.656 0.560 25.340 1.00 79.62 106 THR A C 1
ATOM 825 O O . THR A 1 106 ? 2.522 0.002 24.665 1.00 79.62 106 THR A O 1
ATOM 828 N N . PRO A 1 107 ? 1.793 1.835 25.743 1.00 70.94 107 PRO A N 1
ATOM 829 C CA . PRO A 1 107 ? 2.986 2.636 25.452 1.00 70.94 107 PRO A CA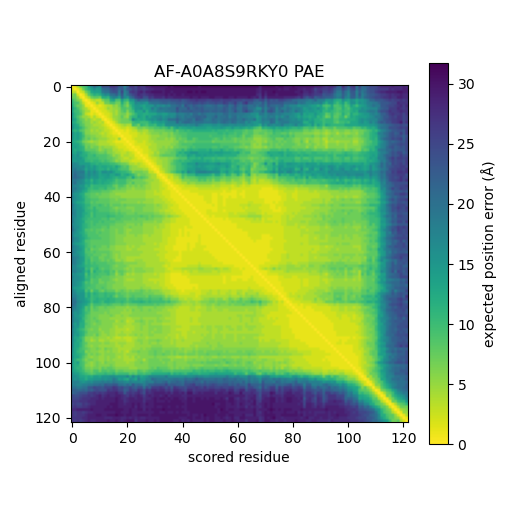 1
ATOM 830 C C . PRO A 1 107 ? 4.304 1.928 25.811 1.00 70.94 107 PRO A C 1
ATOM 832 O O . PRO A 1 107 ? 5.273 2.016 25.066 1.00 70.94 107 PRO A O 1
ATOM 835 N N . GLU A 1 108 ? 4.310 1.138 26.887 1.00 64.88 108 GLU A N 1
ATOM 836 C CA . GLU A 1 108 ? 5.466 0.346 27.334 1.00 64.88 108 GLU A CA 1
ATOM 837 C C . GLU A 1 108 ? 5.800 -0.837 26.408 1.00 64.88 108 GLU A C 1
ATOM 839 O O . GLU A 1 108 ? 6.953 -1.244 26.309 1.00 64.88 108 GLU A O 1
ATOM 844 N N . ARG A 1 109 ? 4.806 -1.373 25.687 1.00 60.59 109 ARG A N 1
ATOM 845 C CA . ARG A 1 109 ? 4.978 -2.415 24.657 1.00 60.59 109 ARG A CA 1
ATOM 846 C C . ARG A 1 109 ? 5.194 -1.857 23.250 1.00 60.59 109 ARG A C 1
ATOM 848 O O . ARG A 1 109 ? 5.462 -2.630 22.334 1.00 60.59 109 ARG A O 1
ATOM 855 N N . SER A 1 110 ? 5.043 -0.548 23.056 1.00 56.44 110 SER A N 1
ATOM 856 C CA . SER A 1 110 ? 5.226 0.112 21.756 1.00 56.44 110 SER A CA 1
ATOM 857 C C . SER A 1 110 ? 6.693 0.408 21.442 1.00 56.44 110 SER A C 1
ATOM 859 O O . SER A 1 110 ? 7.033 0.611 20.277 1.00 56.44 110 SER A O 1
ATOM 861 N N . ALA A 1 111 ? 7.572 0.392 22.447 1.00 53.78 111 ALA A N 1
ATOM 862 C CA . ALA A 1 111 ? 9.004 0.372 22.215 1.00 53.78 111 ALA A CA 1
ATOM 863 C C . ALA A 1 111 ? 9.393 -1.028 21.724 1.00 53.78 111 ALA A C 1
ATOM 865 O O . ALA A 1 111 ? 9.497 -1.976 22.502 1.00 53.78 111 ALA A O 1
ATOM 866 N N . L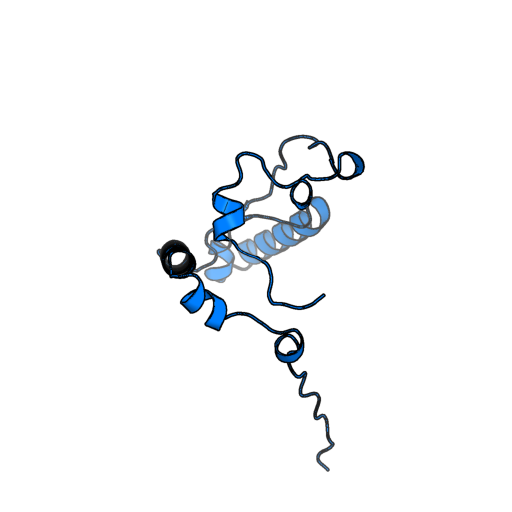EU A 1 112 ? 9.659 -1.158 20.422 1.00 48.28 112 LEU A N 1
ATOM 867 C CA . LEU A 1 112 ? 10.682 -2.103 19.997 1.00 48.28 112 LEU A CA 1
ATOM 868 C C . LEU A 1 112 ? 11.903 -1.782 20.863 1.00 48.28 112 LEU A C 1
ATOM 870 O O . LEU A 1 112 ? 12.461 -0.690 20.748 1.00 48.28 112 LEU A O 1
ATOM 874 N N . VAL A 1 113 ? 12.275 -2.682 21.774 1.00 44.75 113 VAL A N 1
ATOM 875 C CA . VAL A 1 113 ? 13.610 -2.653 22.363 1.00 44.75 113 VAL A CA 1
ATOM 876 C C . VAL A 1 113 ? 14.546 -2.747 21.167 1.00 44.75 113 VAL A C 1
ATOM 878 O O . VAL A 1 113 ? 14.726 -3.813 20.581 1.00 44.75 113 VAL A O 1
ATOM 881 N N . SER A 1 114 ? 15.073 -1.600 20.744 1.00 40.38 114 SER A N 1
ATOM 882 C CA . SER A 1 114 ? 16.265 -1.560 19.923 1.00 40.38 114 SER A CA 1
ATOM 883 C C . SER A 1 114 ? 17.344 -2.162 20.805 1.00 40.38 114 SER A C 1
ATOM 885 O O . SER A 1 114 ? 17.926 -1.482 21.650 1.00 40.38 114 SER A O 1
ATOM 887 N N . SER A 1 115 ? 17.539 -3.474 20.687 1.00 40.59 115 SER A N 1
ATOM 888 C CA . SER A 1 115 ? 18.687 -4.170 21.247 1.00 40.59 115 SER A CA 1
ATOM 889 C C . SER A 1 115 ? 19.931 -3.718 20.485 1.00 40.59 115 SER A C 1
ATOM 891 O O . SER A 1 115 ? 20.569 -4.502 19.794 1.00 40.59 115 SER A O 1
ATOM 893 N N . ASN A 1 116 ? 20.301 -2.446 20.625 1.00 38.25 116 ASN A N 1
ATOM 894 C CA . ASN A 1 116 ? 21.664 -1.990 20.422 1.00 38.25 116 ASN A CA 1
ATOM 895 C C . ASN A 1 116 ? 22.481 -2.419 21.645 1.00 38.25 116 ASN A C 1
ATOM 897 O O . ASN A 1 116 ? 22.944 -1.592 22.423 1.00 38.25 116 ASN A O 1
ATOM 901 N N . ASN A 1 117 ? 22.676 -3.728 21.807 1.00 35.97 117 ASN A N 1
ATOM 902 C CA . ASN A 1 117 ? 23.828 -4.237 22.539 1.00 35.97 117 ASN A CA 1
ATOM 903 C C . ASN A 1 117 ? 24.967 -4.408 21.536 1.00 35.97 117 ASN A C 1
ATOM 905 O O . ASN A 1 117 ? 25.329 -5.517 21.156 1.00 35.97 117 ASN A O 1
ATOM 909 N N . LEU A 1 118 ? 25.537 -3.280 21.103 1.00 45.50 118 LEU A N 1
ATOM 910 C CA . LEU A 1 118 ? 26.884 -3.266 20.549 1.00 45.50 118 LEU A CA 1
ATOM 911 C C . LEU A 1 118 ? 27.871 -3.200 21.726 1.00 45.50 118 LEU A C 1
ATOM 913 O O . LEU A 1 118 ? 28.520 -2.186 21.969 1.00 45.50 118 LEU A O 1
ATOM 917 N N . SER A 1 119 ? 27.953 -4.278 22.506 1.00 40.91 119 SER A N 1
ATOM 918 C CA . SER A 1 119 ? 29.083 -4.501 23.404 1.00 40.91 119 SER A CA 1
ATOM 919 C C . SER A 1 119 ? 30.120 -5.323 22.647 1.00 40.91 119 SER A C 1
ATOM 921 O O . SER A 1 119 ? 29.929 -6.518 22.439 1.00 40.91 119 SER A O 1
ATOM 923 N N . LYS A 1 120 ? 31.169 -4.627 22.193 1.00 39.09 120 LYS A N 1
ATOM 924 C CA . LYS A 1 120 ? 32.523 -5.119 21.885 1.00 39.09 120 LYS A CA 1
ATOM 925 C C . LYS A 1 120 ? 32.746 -6.612 22.180 1.00 39.09 120 LYS A C 1
ATOM 927 O O . LYS A 1 120 ? 32.785 -7.003 23.343 1.00 39.09 120 LYS A O 1
ATOM 932 N N . CYS A 1 121 ? 32.999 -7.391 21.133 1.00 33.06 121 CYS A N 1
ATOM 933 C CA . CYS A 1 121 ? 33.859 -8.563 21.246 1.00 33.06 121 CYS A CA 1
ATOM 934 C C . CYS A 1 121 ? 35.284 -8.108 20.914 1.00 33.06 121 CYS A C 1
ATOM 936 O O . CYS A 1 121 ? 35.520 -7.580 19.824 1.00 33.06 121 CYS A O 1
ATOM 938 N N . GLU A 1 122 ? 36.172 -8.234 21.899 1.00 36.97 122 GLU A N 1
ATOM 939 C CA . GLU A 1 122 ? 37.603 -8.468 21.673 1.00 36.97 122 GLU A CA 1
ATOM 940 C C . GLU A 1 122 ? 37.817 -9.829 20.996 1.00 36.97 122 GLU A C 1
ATOM 942 O O . GLU A 1 122 ? 36.964 -10.729 21.202 1.00 36.97 122 GLU A O 1
#

Organism: Brassica cretica (NCBI:txid69181)

Solvent-accessible surface area (backbone atoms only — not comparable to full-atom values): 8048 Å² total; per-residue (Å²): 135,80,95,80,76,86,54,62,71,62,61,73,66,46,95,62,84,59,74,90,74,56,77,57,74,91,72,64,74,81,79,96,66,88,79,88,62,55,74,43,64,33,51,41,42,78,72,68,36,66,70,44,32,55,49,40,54,50,51,51,52,50,31,48,74,75,69,66,48,67,45,76,40,63,78,76,72,65,87,66,51,67,58,52,51,50,50,51,49,53,54,56,72,67,46,57,68,74,67,53,54,74,72,62,78,48,78,84,68,63,56,74,78,77,80,79,75,82,70,83,80,131

Mean predicted aligned error: 10.93 Å

Sequence (122 aa):
MNSSDVNFSLLQSQPNIPPEFFWPENDLTPSEGDLNLPIIDMSGFLNGDEAETQRAAKAVREACMTHGTFLVINHGFKSGLAEKTLDISSLFFGLPKDEKLKAYRTPERSALVSSNNLSKCE

Secondary structure (DSSP, 8-state):
--TT---HHHHHT-SS--GGGSPPGGG-----S---PPEEE-HHHHTT-HHHHHHHHHHHHHHHHHTS--EEES--PPTTHHHHHHHHHHHHHTS-HHHHHTTPPPHHHHS-----------

Nearest PDB structures (foldseek):
  5c3q-assembly4_D  TM=8.687E-01  e=3.041E-03  Neurospora crassa
  5c3p-assembly2_B  TM=8.701E-01  e=4.006E-03  Neurospora crassa
  5c3s-assembly3_C  TM=8.361E-01  e=2.839E-03  Neurospora crassa
  1gp4-assembly1_A  TM=8.027E-01  e=2.839E-03  Arabidopsis thaliana
  5o7y-assembly1_A  TM=8.242E-01  e=6.056E-03  Papaver somniferum

InterPro domains:
  IPR026992 Non-haem dioxygenase, N-terminal domain [PF14226] (37-108)
  IPR027443 Isopenicillin N synthase-like superfamily [G3DSA:2.60.120.330] (6-119)